Protein AF-A0A7X7C5V2-F1 (afdb_monomer_lite)

Structure (mmCIF, N/CA/C/O backbone):
data_AF-A0A7X7C5V2-F1
#
_entry.id   AF-A0A7X7C5V2-F1
#
loop_
_atom_site.group_PDB
_atom_site.id
_atom_site.type_symbol
_atom_site.label_atom_id
_atom_site.label_alt_id
_atom_site.label_comp_id
_atom_site.label_asym_id
_atom_site.label_entity_id
_atom_site.label_seq_id
_atom_site.pdbx_PDB_ins_code
_atom_site.Cartn_x
_atom_site.Cartn_y
_atom_site.Cartn_z
_atom_site.occupancy
_atom_site.B_iso_or_equiv
_atom_site.auth_seq_id
_atom_site.auth_comp_id
_atom_site.auth_asym_id
_atom_site.auth_atom_id
_atom_site.pdbx_PDB_model_num
ATOM 1 N N . GLU A 1 1 ? -16.193 -4.197 40.846 1.00 49.22 1 GLU A N 1
ATOM 2 C CA . GLU A 1 1 ? -16.218 -4.502 39.400 1.00 49.22 1 GLU A CA 1
ATOM 3 C C . GLU A 1 1 ? -16.143 -6.013 39.239 1.00 49.22 1 GLU A C 1
ATOM 5 O O . GLU A 1 1 ? -15.348 -6.624 39.943 1.00 49.22 1 GLU A O 1
ATOM 10 N N . GLN A 1 2 ? -17.012 -6.622 38.427 1.00 67.06 2 GLN A N 1
ATOM 11 C CA . GLN A 1 2 ? -16.949 -8.066 38.162 1.00 67.06 2 GLN A CA 1
ATOM 12 C C . GLN A 1 2 ? -15.813 -8.352 37.178 1.00 67.06 2 GLN A C 1
ATOM 14 O O . GLN A 1 2 ? -15.644 -7.633 36.194 1.00 67.06 2 GLN A O 1
ATOM 19 N N . ASN A 1 3 ? -15.034 -9.398 37.435 1.00 85.25 3 ASN A N 1
ATOM 20 C CA . ASN A 1 3 ? -13.970 -9.822 36.529 1.00 85.25 3 ASN A CA 1
ATOM 21 C C . ASN A 1 3 ? -14.584 -10.560 35.319 1.00 85.25 3 ASN A C 1
ATOM 23 O O . ASN A 1 3 ? -15.517 -11.344 35.489 1.00 85.25 3 ASN A O 1
ATOM 27 N N . LEU A 1 4 ? -14.047 -10.359 34.108 1.00 84.75 4 LEU A N 1
ATOM 28 C CA . LEU A 1 4 ? -14.429 -11.095 32.887 1.00 84.75 4 LEU A CA 1
ATOM 29 C C . LEU A 1 4 ? -14.485 -12.616 33.115 1.00 84.75 4 LEU A C 1
ATOM 31 O O . LEU A 1 4 ? -15.377 -13.291 32.606 1.00 84.75 4 LEU A O 1
ATOM 35 N N . GLU A 1 5 ? -13.561 -13.145 33.922 1.00 87.50 5 GLU A N 1
ATOM 36 C CA . GLU A 1 5 ? -13.504 -14.562 34.299 1.00 87.50 5 GLU A CA 1
ATOM 37 C C . GLU A 1 5 ? -14.732 -15.019 35.106 1.00 87.50 5 GLU A C 1
ATOM 39 O O . GLU A 1 5 ? -15.196 -16.150 34.975 1.00 87.50 5 GLU A O 1
ATOM 44 N N . GLU A 1 6 ? -15.254 -14.147 35.966 1.00 88.94 6 GLU A N 1
ATOM 45 C CA . GLU A 1 6 ? -16.399 -14.425 36.834 1.00 88.94 6 GLU A CA 1
ATOM 46 C C . GLU A 1 6 ? -17.698 -14.438 36.025 1.00 88.94 6 GLU A C 1
ATOM 48 O O . GLU A 1 6 ? -18.516 -15.347 36.168 1.00 88.94 6 GLU A O 1
ATOM 53 N N . ILE A 1 7 ? -17.831 -13.493 35.090 1.00 89.56 7 ILE A N 1
ATOM 54 C CA . ILE A 1 7 ? -18.943 -13.432 34.136 1.00 89.56 7 ILE A CA 1
ATOM 55 C C . ILE A 1 7 ? -18.948 -14.680 33.244 1.00 89.56 7 ILE A C 1
ATOM 57 O O . ILE A 1 7 ? -19.992 -15.305 33.063 1.00 89.56 7 ILE A O 1
ATOM 61 N N . ALA A 1 8 ? -17.781 -15.089 32.739 1.00 93.25 8 ALA A N 1
ATOM 62 C CA . ALA A 1 8 ? -17.639 -16.285 31.911 1.00 93.25 8 ALA A CA 1
ATOM 63 C C . ALA A 1 8 ? -18.079 -17.558 32.656 1.00 93.25 8 ALA A C 1
ATOM 65 O O . ALA A 1 8 ? -18.827 -18.369 32.105 1.00 93.25 8 ALA A O 1
ATOM 66 N N . ARG A 1 9 ? -17.690 -17.699 33.934 1.00 91.25 9 ARG A N 1
ATOM 67 C CA . ARG A 1 9 ? -18.103 -18.825 34.791 1.00 91.25 9 ARG A CA 1
ATOM 68 C C . ARG A 1 9 ? -19.608 -18.848 35.037 1.00 91.25 9 ARG A C 1
ATOM 70 O O . ARG A 1 9 ? -20.218 -19.900 34.882 1.00 91.25 9 ARG A O 1
ATOM 77 N N . THR A 1 10 ? -20.208 -17.712 35.390 1.00 92.88 10 THR A N 1
ATOM 78 C CA . THR A 1 10 ? -21.655 -17.629 35.653 1.00 92.88 10 THR A CA 1
ATOM 79 C C . THR A 1 10 ? -22.480 -17.900 34.396 1.00 92.88 10 THR A C 1
ATOM 81 O O . THR A 1 10 ? -23.505 -18.573 34.465 1.00 92.88 10 THR A O 1
ATOM 84 N N . LEU A 1 11 ? -22.025 -17.412 33.240 1.00 90.62 11 LEU A N 1
ATOM 85 C CA . LEU A 1 11 ? -22.699 -17.599 31.952 1.00 90.62 11 LEU A CA 1
ATOM 86 C C . LEU A 1 11 ? -22.342 -18.925 31.261 1.00 90.62 11 LEU A C 1
ATOM 88 O O . LEU A 1 11 ? -22.825 -19.175 30.157 1.00 90.62 11 LEU A O 1
ATOM 92 N N . ASN A 1 12 ? -21.508 -19.763 31.889 1.00 93.38 12 ASN A N 1
ATOM 93 C CA . ASN A 1 12 ? -21.013 -21.030 31.346 1.00 93.38 12 ASN A CA 1
ATOM 94 C C . ASN A 1 12 ? -20.512 -20.902 29.892 1.00 93.38 12 ASN A C 1
ATOM 96 O O . ASN A 1 12 ? -20.852 -21.696 29.014 1.00 93.38 12 ASN A O 1
ATOM 100 N N . THR A 1 13 ? -19.733 -19.854 29.632 1.00 92.69 13 THR A N 1
ATOM 101 C CA . THR A 1 13 ? -19.186 -19.522 28.312 1.00 92.69 13 THR A CA 1
ATOM 102 C C . THR A 1 13 ? -17.699 -19.199 28.432 1.00 92.69 13 THR A C 1
ATOM 104 O O . THR A 1 13 ? -17.158 -19.112 29.535 1.00 92.69 13 THR A O 1
ATOM 107 N N . SER A 1 14 ? -17.004 -19.046 27.307 1.00 92.25 14 SER A N 1
ATOM 108 C CA . SER A 1 14 ? -15.586 -18.693 27.327 1.00 92.25 14 SER A CA 1
ATOM 109 C C . SER A 1 14 ? -15.375 -17.206 27.609 1.00 92.25 14 SER A C 1
ATOM 111 O O . SER A 1 14 ? -16.223 -16.360 27.307 1.00 92.25 14 SER A O 1
ATOM 113 N N . ARG A 1 15 ? -14.202 -16.872 28.151 1.00 90.50 15 ARG A N 1
ATOM 114 C CA . ARG A 1 15 ? -13.771 -15.483 28.331 1.00 90.50 15 ARG A CA 1
ATOM 115 C C . ARG A 1 15 ? -13.781 -14.725 27.005 1.00 90.50 15 ARG A C 1
ATOM 117 O O . ARG A 1 15 ? -14.176 -13.565 26.978 1.00 90.50 15 ARG A O 1
ATOM 124 N N . GLU A 1 16 ? -13.395 -15.380 25.913 1.00 88.50 16 GLU A N 1
ATOM 125 C CA . GLU A 1 16 ? -13.407 -14.812 24.565 1.00 88.50 16 GLU A CA 1
ATOM 126 C C . GLU A 1 16 ? -14.821 -14.424 24.135 1.00 88.50 16 GLU A C 1
ATOM 128 O O . GLU A 1 16 ? -14.998 -13.354 23.560 1.00 88.50 16 GLU A O 1
ATOM 133 N N . ASN A 1 17 ? -15.836 -15.235 24.450 1.00 89.06 17 ASN A N 1
ATOM 134 C CA . ASN A 1 17 ? -17.227 -14.918 24.124 1.00 89.06 17 ASN A CA 1
ATOM 135 C C . ASN A 1 17 ? -17.747 -13.731 24.942 1.00 89.06 17 ASN A C 1
ATOM 137 O O . ASN A 1 17 ? -18.428 -12.869 24.391 1.00 89.06 17 ASN A O 1
ATOM 141 N N . VAL A 1 18 ? -17.402 -13.656 26.234 1.00 90.00 18 VAL A N 1
ATOM 142 C CA . VAL A 1 18 ? -17.745 -12.498 27.080 1.00 90.00 18 VAL A CA 1
ATOM 143 C C . VAL A 1 18 ? -17.059 -11.236 26.568 1.00 90.00 18 VAL A C 1
ATOM 145 O O . VAL A 1 18 ? -17.710 -10.208 26.416 1.00 90.00 18 VAL A O 1
ATOM 148 N N . PHE A 1 19 ? -15.764 -11.317 26.256 1.00 87.38 19 PHE A N 1
ATOM 149 C CA . PHE A 1 19 ? -15.004 -10.204 25.695 1.00 87.38 19 PHE A CA 1
ATOM 150 C C . PHE A 1 19 ? -15.586 -9.749 24.357 1.00 87.38 19 PHE A C 1
ATOM 152 O O . PHE A 1 19 ? -15.840 -8.568 24.177 1.00 87.38 19 PHE A O 1
ATOM 159 N N . THR A 1 20 ? -15.883 -10.691 23.460 1.00 85.94 20 THR A N 1
ATOM 160 C CA . THR A 1 20 ? -16.530 -10.409 22.174 1.00 85.94 20 THR A CA 1
ATOM 161 C C . THR A 1 20 ? -17.848 -9.675 22.394 1.00 85.94 20 THR A C 1
ATOM 163 O O . THR A 1 20 ? -18.036 -8.594 21.850 1.00 85.94 20 THR A O 1
ATOM 166 N N . ALA A 1 21 ? -18.737 -10.195 23.242 1.00 85.69 21 ALA A N 1
ATOM 167 C CA . ALA A 1 21 ? -20.010 -9.542 23.544 1.00 85.69 21 ALA A CA 1
ATOM 168 C C . ALA A 1 21 ? -19.829 -8.129 24.127 1.00 85.69 21 ALA A C 1
ATOM 170 O O . ALA A 1 21 ? -20.58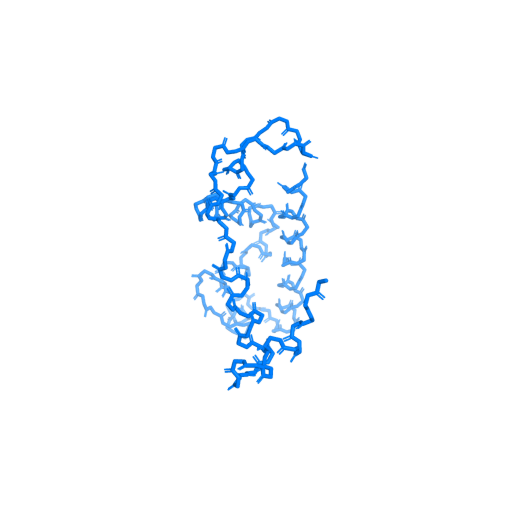8 -7.225 23.784 1.00 85.69 21 ALA A O 1
ATOM 171 N N . TYR A 1 22 ? -18.809 -7.934 24.964 1.00 83.88 22 TYR A N 1
ATOM 172 C CA . TYR A 1 22 ? -18.465 -6.639 25.545 1.00 83.88 22 TYR A CA 1
ATOM 173 C C . TYR A 1 22 ? -17.948 -5.646 24.490 1.00 83.88 22 TYR A C 1
ATOM 175 O O . TYR A 1 22 ? -18.381 -4.500 24.464 1.00 83.88 22 TYR A O 1
ATOM 183 N N . THR A 1 23 ? -17.083 -6.081 23.568 1.00 75.50 23 THR A N 1
ATOM 184 C CA . THR A 1 23 ? -16.574 -5.247 22.463 1.00 75.50 23 THR A CA 1
ATOM 185 C C . THR A 1 23 ? -17.662 -4.912 21.443 1.00 75.50 23 THR A C 1
ATOM 187 O O . THR A 1 23 ? -17.718 -3.796 20.942 1.00 75.50 23 TH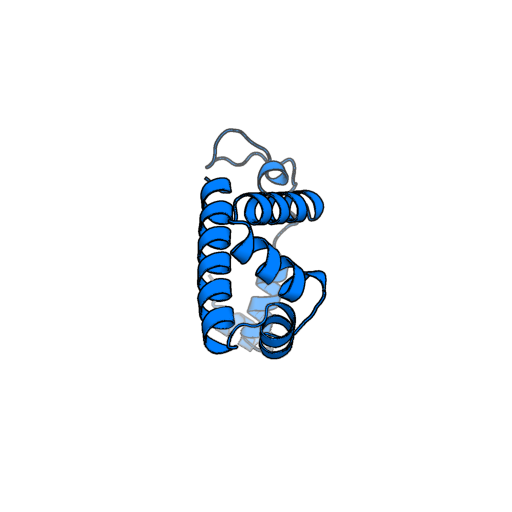R A O 1
ATOM 190 N N . PHE A 1 24 ? -18.578 -5.843 21.162 1.00 75.19 24 PHE A N 1
ATOM 191 C CA . PHE A 1 24 ? -19.722 -5.601 20.273 1.00 75.19 24 PHE A CA 1
ATOM 192 C C . PHE A 1 24 ? -20.748 -4.614 20.846 1.00 75.19 24 PHE A C 1
ATOM 194 O O . PHE A 1 24 ? -21.647 -4.184 20.126 1.00 75.19 24 PHE A O 1
ATOM 201 N N . GLN A 1 25 ? -20.627 -4.257 22.125 1.00 66.19 25 GLN A N 1
ATOM 202 C CA . GLN A 1 25 ? -21.475 -3.262 22.764 1.00 66.19 25 GLN A CA 1
ATOM 203 C C . GLN A 1 25 ? -21.041 -1.818 22.460 1.00 66.19 25 GLN A C 1
ATOM 205 O O . GLN A 1 25 ? -21.760 -0.892 22.841 1.00 66.19 25 GLN A O 1
ATOM 210 N N . GLU A 1 26 ? -19.900 -1.605 21.786 1.00 63.56 26 GLU A N 1
ATOM 211 C CA . GLU A 1 26 ? -19.485 -0.266 21.363 1.00 63.56 26 GLU A CA 1
ATOM 212 C C . GLU A 1 26 ? -20.580 0.396 20.516 1.00 63.56 26 GLU A C 1
ATOM 214 O O . GLU A 1 26 ? -21.064 -0.140 19.516 1.00 63.56 26 GLU A O 1
ATOM 219 N N . GLN A 1 27 ? -21.013 1.574 20.968 1.00 61.94 27 GLN A N 1
ATOM 220 C CA . GLN A 1 27 ? -22.046 2.351 20.302 1.00 61.94 27 GLN A CA 1
ATOM 221 C C . GLN A 1 27 ? -21.530 2.836 18.948 1.00 61.94 27 GLN A C 1
ATOM 223 O O . GLN A 1 27 ? -20.391 3.287 18.833 1.00 61.94 27 GLN A O 1
ATOM 228 N N . VAL A 1 28 ? -22.386 2.782 17.924 1.00 74.88 28 VAL A N 1
ATOM 229 C CA . VAL A 1 28 ? -22.111 3.429 16.637 1.00 74.88 28 VAL A CA 1
ATOM 230 C C . VAL A 1 28 ? -21.845 4.909 16.908 1.00 74.88 28 VAL A C 1
ATOM 232 O O . VAL A 1 28 ? -22.744 5.634 17.333 1.00 74.88 28 VAL A O 1
ATOM 235 N N . LEU A 1 29 ? -20.607 5.346 16.688 1.00 79.12 29 LEU A N 1
ATOM 236 C CA . LEU A 1 29 ? -20.239 6.749 16.819 1.00 79.12 29 LEU A CA 1
ATOM 237 C C . LEU A 1 29 ? -20.810 7.536 15.640 1.00 79.12 29 LEU A C 1
ATOM 239 O O . LEU A 1 29 ? -20.809 7.067 14.497 1.00 79.12 29 LEU A O 1
ATOM 243 N N . SER A 1 30 ? -21.288 8.749 15.915 1.00 83.00 30 SER A N 1
ATOM 244 C CA . SER A 1 30 ? -21.655 9.668 14.844 1.00 83.00 30 SER A CA 1
ATOM 245 C C . SER A 1 30 ? -20.391 10.110 14.119 1.00 83.00 30 SER A C 1
ATOM 247 O O . SER A 1 30 ? -19.449 10.589 14.747 1.00 83.00 30 SER A O 1
ATOM 249 N N . LEU A 1 31 ? -20.382 10.013 12.791 1.00 82.38 31 LEU A N 1
ATOM 250 C CA . LEU A 1 31 ? -19.294 10.578 11.995 1.00 82.38 31 LEU A CA 1
ATOM 251 C C . LEU A 1 31 ? -19.272 12.116 12.058 1.00 82.38 31 LEU A C 1
ATOM 253 O O . LEU A 1 31 ? -18.241 12.711 11.774 1.00 82.38 31 LEU A O 1
ATOM 257 N N . ASP A 1 32 ? -20.372 12.750 12.481 1.00 82.50 32 ASP A N 1
ATOM 258 C CA . ASP A 1 32 ? -20.454 14.192 12.745 1.00 82.50 32 ASP A CA 1
ATOM 259 C C . ASP A 1 32 ? -19.919 14.601 14.128 1.00 82.50 32 ASP A C 1
ATOM 261 O O . ASP A 1 32 ? -19.944 15.783 14.462 1.00 82.50 32 ASP A O 1
ATOM 265 N N . GLN A 1 33 ? -19.471 13.650 14.953 1.00 85.69 33 GLN A N 1
ATOM 266 C CA . GLN A 1 33 ? -18.905 13.949 16.266 1.00 85.69 33 GLN A CA 1
ATOM 267 C C . GLN A 1 33 ? -17.579 14.708 16.124 1.00 85.69 33 GLN A C 1
ATOM 269 O O . GLN A 1 33 ? -16.695 14.274 15.388 1.00 85.69 33 GLN A O 1
ATOM 274 N N . GLU A 1 34 ? -17.431 15.808 16.862 1.00 81.50 34 GLU A N 1
ATOM 275 C CA . GLU A 1 34 ? -16.184 16.575 16.933 1.00 81.50 34 GLU A CA 1
ATOM 276 C C . GLU A 1 34 ? -15.095 15.796 17.686 1.00 81.50 34 GLU A C 1
ATOM 278 O O . GLU A 1 34 ? -15.345 15.174 18.727 1.00 81.50 34 GLU A O 1
ATOM 283 N N . VAL A 1 35 ? -13.872 15.824 17.157 1.00 76.38 35 VAL A N 1
ATOM 284 C CA . VAL A 1 35 ? -12.716 15.14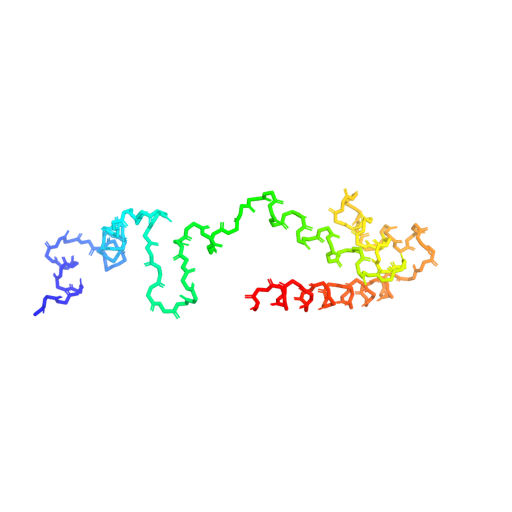4 17.749 1.00 76.38 35 VAL A CA 1
ATOM 285 C C . VAL A 1 35 ? -11.967 16.122 18.655 1.00 76.38 35 VAL A C 1
ATOM 287 O O . VAL A 1 35 ? -11.283 17.017 18.187 1.00 76.38 35 VAL A O 1
ATOM 290 N N . ALA A 1 36 ? -12.053 15.932 19.973 1.00 64.31 36 ALA A N 1
ATOM 291 C CA . ALA A 1 36 ? -11.497 16.872 20.959 1.00 64.31 36 ALA A CA 1
ATOM 292 C C . ALA A 1 36 ? -9.951 16.929 21.033 1.00 64.31 36 ALA A C 1
ATOM 294 O O . ALA A 1 36 ? -9.406 17.780 21.734 1.00 64.31 36 ALA A O 1
ATOM 295 N N . HIS A 1 37 ? -9.239 16.002 20.382 1.00 59.97 37 HIS A N 1
ATOM 296 C CA . HIS A 1 37 ? -7.787 15.811 20.546 1.00 59.97 37 HIS A CA 1
ATOM 297 C C . HIS A 1 37 ? -6.950 16.049 19.283 1.00 59.97 37 HIS A C 1
ATOM 299 O O . HIS A 1 37 ? -5.724 16.021 19.363 1.00 59.97 37 HIS A O 1
ATOM 305 N N . HIS A 1 38 ? -7.589 16.301 18.145 1.00 50.34 38 HIS A N 1
ATOM 306 C CA . HIS A 1 38 ? -6.936 16.694 16.901 1.00 50.34 38 HIS A CA 1
ATOM 307 C C . HIS A 1 38 ? -7.625 17.960 16.395 1.00 50.34 38 HIS A C 1
ATOM 309 O O . HIS A 1 38 ? -8.765 18.204 16.771 1.00 50.34 38 HIS A O 1
ATOM 315 N N . GLU A 1 39 ? -6.895 18.778 15.639 1.00 56.81 39 GLU A N 1
ATOM 316 C CA . GLU A 1 39 ? -7.352 20.026 15.010 1.00 56.81 39 GLU A CA 1
ATOM 317 C C . GLU A 1 39 ? -8.847 19.990 14.653 1.00 56.81 39 GLU A C 1
ATOM 319 O O . GLU A 1 39 ? -9.302 18.994 14.092 1.00 56.81 39 GLU A O 1
ATOM 324 N N . ASP A 1 40 ? -9.589 21.044 15.022 1.00 63.47 40 ASP A N 1
ATOM 325 C CA . ASP A 1 40 ? -11.048 21.160 14.871 1.00 63.47 40 ASP A CA 1
ATOM 326 C C . ASP A 1 40 ? -11.582 20.401 13.638 1.00 63.47 40 ASP A C 1
ATOM 328 O O . ASP A 1 40 ? -11.301 20.770 12.496 1.00 63.47 40 ASP A O 1
ATOM 332 N N . GLY A 1 41 ? -12.351 19.331 13.862 1.00 69.69 41 GLY A N 1
ATOM 333 C CA . GLY A 1 41 ? -12.806 18.448 12.787 1.00 69.69 41 GLY A CA 1
ATOM 334 C C . GLY A 1 41 ? -13.782 17.371 13.254 1.00 69.69 41 GLY A C 1
ATOM 335 O O . GLY A 1 41 ? -13.813 16.985 14.429 1.00 69.69 41 GLY A O 1
ATOM 336 N N . LYS A 1 42 ? -14.607 16.884 12.326 1.00 82.50 42 LYS A N 1
ATOM 337 C CA . LYS A 1 42 ? -15.550 15.785 12.560 1.00 82.50 42 LYS A CA 1
ATOM 338 C C . LYS A 1 42 ? -14.842 14.447 12.402 1.00 82.50 42 LYS A C 1
ATOM 340 O O . LYS A 1 42 ? -13.899 14.323 11.629 1.00 82.50 42 LYS A O 1
ATOM 345 N N . LEU A 1 43 ? -15.347 13.401 13.053 1.00 80.38 43 LEU A N 1
ATOM 346 C CA . LEU A 1 43 ? -14.826 12.036 12.915 1.00 80.38 43 LEU A CA 1
ATOM 347 C C . LEU A 1 43 ? -14.745 11.589 11.443 1.00 80.38 43 LEU A C 1
ATOM 349 O O . LEU A 1 43 ? -13.823 10.870 11.066 1.00 80.38 43 LEU A O 1
ATOM 353 N N . LEU A 1 44 ? -15.694 12.042 10.614 1.00 81.94 44 LEU A N 1
ATOM 354 C CA . LEU A 1 44 ? -15.719 11.817 9.169 1.00 81.94 44 LEU A CA 1
ATOM 355 C C . LEU A 1 44 ? -14.437 12.279 8.471 1.00 81.94 44 LEU A C 1
ATOM 357 O O . LEU A 1 44 ? -13.956 11.579 7.583 1.00 81.94 44 LEU A O 1
ATOM 361 N N . ASP A 1 45 ? -13.882 13.417 8.882 1.00 75.31 45 ASP A N 1
ATOM 362 C CA . ASP A 1 45 ? -12.728 14.043 8.231 1.00 75.31 45 ASP A CA 1
ATOM 363 C C . ASP A 1 45 ? -11.457 13.192 8.395 1.00 75.31 45 ASP A C 1
ATOM 365 O O . ASP A 1 45 ? -10.543 13.244 7.574 1.00 75.31 45 ASP A O 1
ATOM 369 N N . PHE A 1 46 ? -11.431 12.326 9.411 1.00 74.06 46 PHE A N 1
ATOM 370 C CA . PHE A 1 46 ? -10.332 11.399 9.684 1.00 74.06 46 PHE A CA 1
ATOM 371 C C . PHE A 1 46 ? -10.539 10.009 9.056 1.00 74.06 46 PHE A C 1
ATOM 373 O O . PHE A 1 46 ? -9.626 9.178 9.055 1.00 74.06 46 PHE A O 1
ATOM 380 N N . VAL A 1 47 ? -11.720 9.724 8.497 1.00 76.12 47 VAL A N 1
ATOM 381 C CA . VAL A 1 47 ? -12.030 8.439 7.856 1.00 76.12 47 VAL A CA 1
ATOM 382 C C . VAL A 1 47 ? -11.875 8.573 6.345 1.00 76.12 47 VAL A C 1
ATOM 384 O O . VAL A 1 47 ? -12.801 8.952 5.635 1.00 76.12 47 VAL A O 1
ATOM 387 N N . SER A 1 48 ? -10.714 8.178 5.819 1.00 68.00 48 SER A N 1
ATOM 388 C CA . SER A 1 48 ? -10.475 8.255 4.373 1.00 68.00 48 SER A CA 1
ATOM 389 C C . SER A 1 48 ? -11.428 7.345 3.593 1.00 68.00 48 SER A C 1
ATOM 391 O O . SER A 1 48 ? -11.552 6.140 3.874 1.00 68.00 48 SER A O 1
ATOM 393 N N . THR A 1 49 ? -12.046 7.875 2.541 1.00 76.38 49 THR A N 1
ATOM 394 C CA . THR A 1 49 ? -12.904 7.083 1.656 1.00 76.38 49 THR A CA 1
ATOM 395 C C . THR A 1 49 ? -12.078 6.124 0.788 1.00 76.38 49 THR A C 1
ATOM 397 O O . THR A 1 49 ? -10.874 6.283 0.569 1.00 76.38 49 THR A O 1
ATOM 400 N N . ARG A 1 50 ? -12.717 5.081 0.230 1.00 71.88 50 ARG A N 1
ATOM 401 C CA . ARG A 1 50 ? -12.047 4.167 -0.721 1.00 71.88 50 ARG A CA 1
ATOM 402 C C . ARG A 1 50 ? -11.513 4.912 -1.953 1.00 71.88 50 ARG A C 1
ATOM 404 O O . ARG A 1 50 ? -10.502 4.492 -2.515 1.00 71.88 50 ARG A O 1
ATOM 411 N N . GLN A 1 51 ? -12.193 5.978 -2.375 1.00 76.00 51 GLN A N 1
ATOM 412 C CA . GLN A 1 51 ? -11.801 6.794 -3.521 1.00 76.00 51 GLN A CA 1
ATOM 413 C C . GLN A 1 51 ? -10.571 7.651 -3.206 1.00 76.00 51 GLN A C 1
ATOM 415 O O . GLN A 1 51 ? -9.623 7.627 -3.990 1.00 76.00 51 GLN A O 1
ATOM 420 N N . GLU A 1 52 ? -10.538 8.309 -2.046 1.00 77.56 52 GLU A N 1
ATOM 421 C CA . GLU A 1 52 ? -9.365 9.059 -1.570 1.00 77.56 52 GLU A CA 1
ATOM 422 C C . GLU A 1 52 ? -8.140 8.162 -1.419 1.00 77.56 52 GLU A C 1
ATOM 424 O O . GLU A 1 52 ? -7.087 8.476 -1.968 1.00 77.56 52 GLU A O 1
ATOM 429 N N . ARG A 1 53 ? -8.284 6.989 -0.784 1.00 79.19 53 ARG A N 1
ATOM 430 C CA . ARG A 1 53 ? -7.176 6.025 -0.658 1.00 79.19 53 ARG A CA 1
ATOM 431 C C . ARG A 1 53 ? -6.616 5.613 -2.016 1.00 79.19 53 ARG A C 1
ATOM 433 O O . ARG A 1 53 ? -5.407 5.469 -2.173 1.00 79.19 53 ARG A O 1
ATOM 440 N N . ARG A 1 54 ? -7.485 5.424 -3.018 1.00 81.88 54 ARG A N 1
ATOM 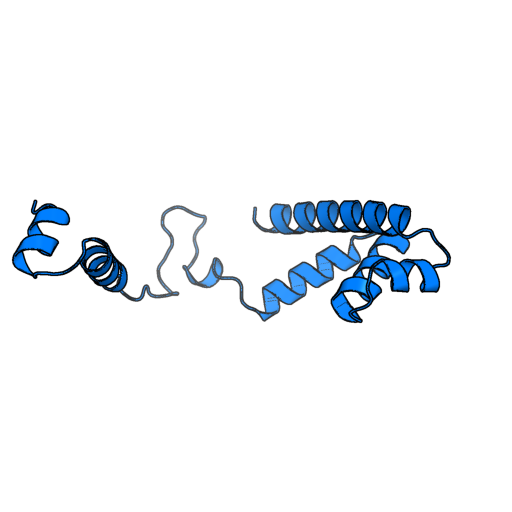441 C CA . ARG A 1 54 ? -7.042 5.118 -4.383 1.00 81.88 54 ARG A CA 1
ATOM 442 C C . ARG A 1 54 ? -6.277 6.294 -4.990 1.00 81.88 54 ARG A C 1
ATOM 444 O O . ARG A 1 54 ? -5.255 6.050 -5.619 1.00 81.88 54 ARG A O 1
ATOM 451 N N . SER A 1 55 ? -6.743 7.527 -4.790 1.00 85.75 55 SER A N 1
ATOM 452 C CA . SER A 1 55 ? -6.047 8.732 -5.262 1.00 85.75 55 SER A CA 1
ATOM 453 C C . SER A 1 55 ? -4.658 8.852 -4.638 1.00 85.75 55 SER A C 1
ATOM 455 O O . SER A 1 55 ? -3.678 8.945 -5.362 1.00 85.75 55 SER A O 1
ATOM 457 N N . GLN A 1 56 ? -4.552 8.716 -3.314 1.00 88.25 56 GLN A N 1
ATOM 458 C CA . GLN A 1 56 ? -3.277 8.787 -2.591 1.00 88.25 56 GLN A CA 1
ATOM 459 C C . GLN A 1 56 ? -2.258 7.752 -3.090 1.00 88.25 56 GLN A C 1
ATOM 461 O O . GLN A 1 56 ? -1.075 8.060 -3.233 1.00 88.25 56 GLN A O 1
ATOM 466 N N . VAL A 1 57 ? -2.707 6.525 -3.385 1.00 90.81 57 VAL A N 1
ATOM 467 C CA . VAL A 1 57 ? -1.846 5.485 -3.969 1.00 90.81 57 VAL A CA 1
ATOM 468 C C . VAL A 1 57 ? -1.386 5.866 -5.374 1.00 90.81 57 VAL A C 1
ATOM 470 O O . VAL A 1 57 ? -0.222 5.642 -5.693 1.00 90.81 57 VAL A O 1
ATOM 473 N N . MET A 1 58 ? -2.262 6.434 -6.208 1.00 92.12 58 MET A N 1
ATOM 474 C CA . MET A 1 58 ? -1.885 6.872 -7.556 1.00 92.12 58 MET A CA 1
ATOM 475 C C . MET A 1 58 ? -0.868 8.014 -7.510 1.00 92.12 58 MET A C 1
ATOM 477 O O . MET A 1 58 ? 0.149 7.915 -8.192 1.00 92.12 58 MET A O 1
ATOM 481 N N . ASP A 1 59 ? -1.062 9.008 -6.641 1.00 90.50 59 ASP A N 1
ATOM 482 C CA . ASP A 1 59 ? -0.088 10.087 -6.435 1.00 90.50 59 ASP A CA 1
ATOM 483 C C . ASP A 1 59 ? 1.285 9.521 -6.033 1.00 90.50 59 ASP A C 1
ATOM 485 O O . ASP A 1 59 ? 2.316 9.877 -6.596 1.00 90.50 59 ASP A O 1
ATOM 489 N N . ALA A 1 60 ? 1.310 8.563 -5.097 1.00 93.75 60 ALA A N 1
ATOM 490 C CA . ALA A 1 60 ? 2.554 7.937 -4.653 1.00 93.75 60 ALA A CA 1
ATOM 491 C C . ALA A 1 60 ? 3.262 7.148 -5.772 1.00 93.75 60 ALA A C 1
ATOM 493 O O . ALA A 1 60 ? 4.487 7.022 -5.752 1.00 93.75 60 ALA A O 1
ATOM 494 N N . VAL A 1 61 ? 2.515 6.612 -6.745 1.00 95.19 61 VAL A N 1
ATOM 495 C CA . VAL A 1 61 ? 3.070 5.980 -7.955 1.00 95.19 61 VAL A CA 1
ATOM 496 C C . VAL A 1 61 ? 3.618 7.032 -8.928 1.00 95.19 61 VAL A C 1
ATOM 498 O O . VAL A 1 61 ? 4.625 6.780 -9.594 1.00 95.19 61 VAL A O 1
ATOM 501 N N . GLU A 1 62 ? 2.992 8.205 -9.019 1.00 93.00 62 GLU A N 1
ATOM 502 C CA . GLU A 1 62 ? 3.445 9.318 -9.863 1.00 93.00 62 GLU A CA 1
ATOM 503 C C . GLU A 1 62 ? 4.729 9.990 -9.359 1.00 93.00 62 GLU A C 1
ATOM 505 O O . GLU A 1 62 ? 5.479 10.539 -10.164 1.00 93.00 62 GLU A O 1
ATOM 510 N N . ASP A 1 63 ? 5.050 9.858 -8.076 1.00 93.50 63 ASP A N 1
ATOM 511 C CA . ASP A 1 63 ? 6.308 10.345 -7.495 1.00 93.50 63 ASP A CA 1
ATOM 512 C C . ASP A 1 63 ? 7.485 9.361 -7.659 1.00 93.50 63 ASP A C 1
ATOM 514 O O . ASP A 1 63 ? 8.643 9.669 -7.334 1.00 93.50 63 ASP A O 1
ATOM 518 N N . LEU A 1 64 ? 7.227 8.149 -8.158 1.00 95.88 64 LEU A N 1
ATOM 519 C CA . LEU A 1 64 ? 8.275 7.193 -8.517 1.00 95.88 64 LEU A CA 1
ATOM 520 C C . LEU A 1 64 ? 8.996 7.619 -9.797 1.00 95.88 64 LEU A C 1
ATOM 522 O O . LEU A 1 64 ? 8.403 8.230 -10.694 1.00 95.88 64 LEU A O 1
ATOM 526 N N . ASP A 1 65 ? 10.273 7.238 -9.903 1.00 95.44 65 ASP A N 1
ATOM 527 C CA . ASP A 1 65 ? 10.992 7.388 -11.168 1.00 95.44 65 ASP A CA 1
ATOM 528 C C . ASP A 1 65 ? 10.391 6.483 -12.261 1.00 95.44 65 ASP A C 1
ATOM 530 O O . ASP A 1 65 ? 9.547 5.622 -11.996 1.00 95.44 65 ASP A O 1
ATOM 534 N N . SER A 1 66 ? 10.783 6.705 -13.517 1.00 94.69 66 SER A N 1
ATOM 535 C CA . SER A 1 66 ? 10.179 6.012 -14.658 1.00 94.69 66 SER A CA 1
ATOM 536 C C . SER A 1 66 ? 10.351 4.491 -14.605 1.00 94.69 66 SER A C 1
ATOM 538 O O . SER A 1 66 ? 9.400 3.776 -14.923 1.00 94.69 66 SER A O 1
ATOM 540 N N . GLU A 1 67 ? 11.511 3.982 -14.170 1.00 93.50 67 GLU A N 1
ATOM 541 C CA . GLU A 1 67 ? 11.744 2.535 -14.083 1.00 93.50 67 GLU A CA 1
ATOM 542 C C . GLU A 1 67 ? 10.983 1.911 -12.903 1.00 93.50 67 GLU A C 1
ATOM 544 O O . GLU A 1 67 ? 10.397 0.835 -13.036 1.00 93.50 67 GLU A O 1
ATOM 549 N N . GLU A 1 68 ? 10.971 2.571 -11.744 1.00 95.94 68 GLU A N 1
ATOM 550 C CA . GLU A 1 68 ? 10.226 2.135 -10.560 1.00 95.94 68 GLU A CA 1
ATOM 551 C C . GLU A 1 68 ? 8.722 2.091 -10.843 1.00 95.94 68 GLU A C 1
ATOM 553 O O . GLU A 1 68 ? 8.056 1.093 -10.551 1.00 95.94 68 GLU A O 1
ATOM 558 N N . ARG A 1 69 ? 8.195 3.142 -11.477 1.00 97.12 69 ARG A N 1
ATOM 559 C CA . ARG A 1 69 ? 6.788 3.236 -11.868 1.00 97.12 69 ARG A CA 1
ATOM 560 C C . ARG A 1 69 ? 6.394 2.127 -12.833 1.00 97.12 69 ARG A C 1
ATOM 562 O O . ARG A 1 69 ? 5.351 1.505 -12.646 1.00 97.12 69 ARG A O 1
ATOM 569 N N . GLU A 1 70 ? 7.217 1.859 -13.844 1.00 97.00 70 GLU A N 1
ATOM 570 C CA . GLU A 1 70 ? 6.956 0.801 -14.821 1.00 97.00 70 GLU A CA 1
ATOM 571 C C . GLU A 1 70 ? 6.902 -0.581 -14.152 1.00 97.00 70 GLU A C 1
ATOM 573 O O . GLU A 1 70 ? 5.984 -1.365 -14.414 1.00 97.00 70 GLU A O 1
ATOM 578 N N . ILE A 1 71 ? 7.816 -0.861 -13.216 1.00 97.69 71 ILE A N 1
ATOM 579 C CA . ILE A 1 71 ? 7.790 -2.099 -12.427 1.00 97.69 71 ILE A CA 1
ATOM 580 C C . ILE A 1 71 ? 6.493 -2.193 -11.618 1.00 97.69 71 ILE A C 1
ATOM 582 O O . ILE A 1 71 ? 5.822 -3.224 -11.677 1.00 97.69 71 ILE A O 1
ATOM 586 N N . ILE A 1 72 ? 6.102 -1.136 -10.902 1.00 98.00 72 ILE A N 1
ATOM 587 C CA . ILE A 1 72 ? 4.875 -1.134 -10.093 1.00 98.00 72 ILE A CA 1
ATOM 588 C C . ILE A 1 72 ? 3.626 -1.330 -10.964 1.00 98.00 72 ILE A C 1
ATOM 590 O O . ILE A 1 72 ? 2.764 -2.140 -10.618 1.00 98.00 72 ILE A O 1
ATOM 594 N N . GLN A 1 73 ? 3.550 -0.680 -12.128 1.00 97.00 73 GLN A N 1
ATOM 595 C CA . GLN A 1 73 ? 2.450 -0.865 -13.077 1.00 97.00 73 GLN A CA 1
ATOM 596 C C . GLN A 1 73 ? 2.335 -2.316 -13.549 1.00 97.00 73 GLN A C 1
ATOM 598 O O . GLN A 1 73 ? 1.256 -2.910 -13.499 1.00 97.00 73 GLN A O 1
ATOM 603 N N . LEU A 1 74 ? 3.442 -2.919 -13.983 1.00 97.69 74 LEU A N 1
ATOM 604 C CA . LEU A 1 74 ? 3.429 -4.306 -14.441 1.00 97.69 74 LEU A CA 1
ATOM 605 C C . LEU A 1 74 ? 3.069 -5.277 -13.307 1.00 97.69 74 LEU A C 1
ATOM 607 O O . LEU A 1 74 ? 2.282 -6.200 -13.517 1.00 97.69 74 LEU A O 1
ATOM 611 N N . ARG A 1 75 ? 3.614 -5.060 -12.106 1.00 97.19 75 ARG A N 1
ATOM 612 C CA . ARG A 1 75 ? 3.428 -5.963 -10.964 1.00 97.19 75 ARG A CA 1
ATOM 613 C C . ARG A 1 75 ? 2.035 -5.902 -10.356 1.00 97.19 75 ARG A C 1
ATOM 615 O O . ARG A 1 75 ? 1.452 -6.953 -10.116 1.00 97.19 75 ARG A O 1
ATOM 622 N N . TYR A 1 76 ? 1.509 -4.705 -10.117 1.00 96.19 76 TYR A N 1
ATOM 623 C CA . TYR A 1 76 ? 0.308 -4.520 -9.296 1.00 96.19 76 TYR A CA 1
ATOM 624 C C . TYR A 1 76 ? -0.942 -4.149 -10.093 1.00 96.19 76 TYR A C 1
ATOM 626 O O . TYR A 1 76 ? -2.048 -4.407 -9.631 1.00 96.19 76 TYR A O 1
ATOM 634 N N . PHE A 1 77 ? -0.788 -3.578 -11.291 1.00 94.00 77 PHE A N 1
ATOM 635 C CA . PHE A 1 77 ? -1.928 -3.197 -12.133 1.00 94.00 77 PHE A CA 1
ATOM 636 C C . PHE A 1 77 ? -2.169 -4.197 -13.264 1.00 94.00 77 PHE A C 1
ATOM 638 O O . PHE A 1 77 ? -3.309 -4.391 -13.679 1.00 94.00 77 PHE A O 1
ATOM 645 N N . LYS A 1 78 ? -1.108 -4.854 -13.752 1.00 96.06 78 LYS A N 1
ATOM 646 C CA . LYS A 1 78 ? -1.195 -5.883 -14.803 1.00 96.06 78 LYS A CA 1
ATOM 647 C C . LYS A 1 78 ? -0.982 -7.316 -14.300 1.00 96.06 78 LYS A C 1
ATOM 649 O O . LYS A 1 78 ? -1.031 -8.235 -15.107 1.00 96.06 78 LYS A O 1
ATOM 654 N N . ASN A 1 79 ? -0.785 -7.506 -12.992 1.00 96.56 79 ASN A N 1
ATOM 655 C CA . ASN A 1 79 ? -0.650 -8.813 -12.332 1.00 96.56 79 ASN A CA 1
ATOM 656 C C . ASN A 1 79 ? 0.470 -9.721 -12.875 1.00 96.56 79 ASN A C 1
ATOM 658 O O . ASN A 1 79 ? 0.370 -10.943 -12.788 1.00 96.56 79 ASN A O 1
ATOM 662 N N . TYR A 1 80 ? 1.559 -9.152 -13.396 1.00 97.88 80 TYR A N 1
ATOM 663 C CA . TYR A 1 80 ? 2.737 -9.948 -13.740 1.00 97.88 80 TYR A CA 1
ATOM 664 C C . TYR A 1 80 ? 3.521 -10.346 -12.487 1.00 97.88 80 TYR A C 1
ATOM 666 O O . TYR A 1 80 ? 3.574 -9.617 -11.498 1.00 97.88 80 TYR A O 1
ATOM 674 N N . THR A 1 81 ? 4.207 -11.480 -12.539 1.00 98.00 81 THR A N 1
ATOM 675 C CA . THR A 1 81 ? 5.200 -11.905 -11.544 1.00 98.00 81 THR A CA 1
ATOM 676 C C . THR A 1 81 ? 6.527 -11.153 -11.718 1.00 98.00 81 THR A C 1
ATOM 678 O O . THR A 1 81 ? 6.816 -10.600 -12.780 1.00 98.00 81 THR A O 1
ATOM 681 N N . GLN A 1 82 ? 7.405 -11.166 -10.704 1.00 96.75 82 GLN A N 1
ATOM 682 C CA . GLN A 1 82 ? 8.761 -10.594 -10.834 1.00 96.75 82 GLN A CA 1
ATOM 683 C C . GLN A 1 82 ? 9.543 -11.212 -11.995 1.00 96.75 82 GLN A C 1
ATOM 685 O O . GLN A 1 82 ? 10.295 -10.516 -12.674 1.00 96.75 82 GLN A O 1
ATOM 690 N N . ALA A 1 83 ? 9.376 -12.519 -12.213 1.00 97.81 83 ALA A N 1
ATOM 691 C CA . ALA A 1 83 ? 10.049 -13.243 -13.281 1.00 97.81 83 ALA A CA 1
ATOM 692 C C . ALA A 1 83 ? 9.543 -12.812 -14.667 1.00 97.81 83 ALA A C 1
ATOM 694 O O . ALA A 1 83 ? 10.339 -12.672 -15.591 1.00 97.81 83 ALA A O 1
ATOM 695 N N . GLU A 1 84 ? 8.243 -12.562 -14.819 1.00 97.94 84 GLU A N 1
ATOM 696 C CA . GLU A 1 84 ? 7.669 -12.045 -16.067 1.00 97.94 84 GLU A CA 1
ATOM 697 C C . GLU A 1 84 ? 8.089 -10.599 -16.322 1.00 97.94 84 GLU A C 1
ATOM 699 O O . GLU A 1 84 ? 8.528 -10.284 -17.425 1.00 97.94 84 GLU A O 1
ATOM 704 N N . VAL A 1 85 ? 8.073 -9.741 -15.299 1.00 98.06 85 VAL A N 1
ATOM 705 C CA . VAL A 1 85 ? 8.570 -8.360 -15.418 1.00 98.06 85 VAL A CA 1
ATOM 706 C C . VAL A 1 85 ? 10.051 -8.324 -15.784 1.00 98.06 85 VAL A C 1
ATOM 708 O O . VAL A 1 85 ? 10.455 -7.537 -16.634 1.00 98.06 85 VAL A O 1
ATOM 711 N N . ALA A 1 86 ? 10.860 -9.216 -15.212 1.00 97.81 86 ALA A N 1
ATOM 712 C CA . ALA A 1 86 ? 12.267 -9.365 -15.568 1.00 97.81 86 ALA A CA 1
ATOM 713 C C . ALA A 1 86 ? 12.453 -9.694 -17.058 1.00 97.81 86 ALA A C 1
ATOM 715 O O . ALA A 1 86 ? 13.285 -9.076 -17.725 1.00 97.81 86 ALA A O 1
ATOM 716 N N . LYS A 1 87 ? 11.630 -10.600 -17.601 1.00 97.81 87 LYS A N 1
ATOM 717 C CA . LYS A 1 87 ? 11.626 -10.931 -19.034 1.00 97.81 87 LYS A CA 1
ATOM 718 C C . LYS A 1 87 ? 11.195 -9.738 -19.893 1.00 97.81 87 LYS A C 1
ATOM 720 O O . LYS A 1 87 ? 11.886 -9.427 -20.859 1.00 97.81 87 LYS A O 1
ATOM 725 N N . ILE A 1 88 ? 10.106 -9.056 -19.526 1.00 97.25 88 ILE A N 1
ATOM 726 C CA . ILE A 1 88 ? 9.560 -7.896 -20.256 1.00 97.25 88 ILE A CA 1
ATOM 727 C C . ILE A 1 88 ? 10.589 -6.760 -20.321 1.00 97.25 88 ILE A C 1
ATOM 729 O O . ILE A 1 88 ? 10.876 -6.243 -21.398 1.00 97.25 88 ILE A O 1
ATOM 733 N N . LEU A 1 89 ? 11.198 -6.422 -19.182 1.00 95.88 89 LEU A N 1
ATOM 734 C CA . LEU A 1 89 ? 12.155 -5.319 -19.063 1.00 95.88 89 LEU A CA 1
ATOM 735 C C . LEU A 1 89 ? 13.595 -5.714 -19.420 1.00 95.88 89 LEU A C 1
ATOM 737 O O . LEU A 1 89 ? 14.500 -4.890 -19.301 1.00 95.88 89 LEU A O 1
ATOM 741 N N . LYS A 1 90 ? 13.828 -6.968 -19.834 1.00 96.69 90 LYS A N 1
ATOM 742 C CA . LYS A 1 90 ? 15.157 -7.522 -20.153 1.00 96.69 90 LYS A CA 1
ATOM 743 C C . LYS A 1 90 ? 16.177 -7.303 -19.021 1.00 96.69 90 LYS A C 1
ATOM 745 O O . LYS A 1 90 ? 17.337 -6.967 -19.257 1.00 96.69 90 LYS A O 1
ATOM 750 N N . LYS A 1 91 ? 15.742 -7.494 -17.771 1.00 95.19 91 LYS A N 1
ATOM 751 C CA . LYS A 1 91 ? 16.562 -7.408 -16.548 1.00 95.19 91 LYS A CA 1
ATOM 752 C C . LYS A 1 91 ? 16.531 -8.752 -15.815 1.00 95.19 91 LYS A C 1
ATOM 754 O O . LYS A 1 91 ? 15.700 -9.608 -16.085 1.00 95.19 91 LYS A O 1
ATOM 759 N N . ASN A 1 92 ? 17.433 -8.959 -14.862 1.00 96.12 92 ASN A N 1
ATOM 760 C CA . ASN A 1 92 ? 17.397 -10.134 -13.989 1.00 96.12 92 ASN A CA 1
ATOM 761 C C . ASN A 1 92 ? 16.345 -9.975 -12.876 1.00 96.12 92 ASN A C 1
ATOM 763 O O . ASN A 1 92 ? 16.155 -8.889 -12.322 1.00 96.12 92 ASN A O 1
ATOM 767 N N . GLN A 1 93 ? 15.701 -11.084 -12.500 1.00 96.38 93 GLN A N 1
ATOM 768 C CA . GLN A 1 93 ? 14.633 -11.097 -11.492 1.00 96.38 93 GLN A CA 1
ATOM 769 C C . GLN A 1 93 ? 15.098 -10.563 -10.129 1.00 96.38 93 GLN A C 1
ATOM 771 O O . GLN A 1 93 ? 14.367 -9.804 -9.499 1.00 96.38 93 GLN A O 1
ATOM 776 N N . SER A 1 94 ? 16.340 -10.828 -9.714 1.00 97.62 94 SER A N 1
ATOM 777 C CA . SER A 1 94 ? 16.889 -10.257 -8.475 1.00 97.62 94 SER A CA 1
ATOM 778 C C . SER A 1 94 ? 17.014 -8.726 -8.514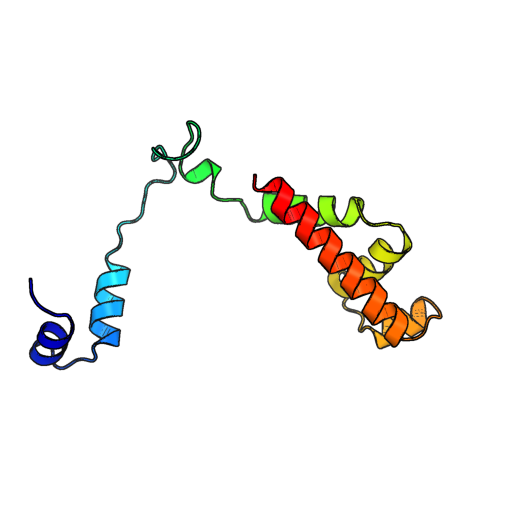 1.00 97.62 94 SER A C 1
ATOM 780 O O . SER A 1 94 ? 16.822 -8.076 -7.489 1.00 97.62 94 SER A O 1
ATOM 782 N N . LYS A 1 95 ? 17.308 -8.119 -9.675 1.00 95.88 95 LYS A N 1
ATOM 783 C CA . LYS A 1 95 ? 17.323 -6.651 -9.813 1.00 95.88 95 LYS A CA 1
ATOM 784 C C . LYS A 1 95 ? 15.911 -6.088 -9.790 1.00 95.88 95 LYS A C 1
ATOM 786 O O . LYS A 1 95 ? 15.703 -5.101 -9.096 1.00 95.88 95 LYS A O 1
ATOM 791 N N . ILE A 1 96 ? 14.957 -6.737 -10.463 1.00 98.00 96 ILE A N 1
ATOM 792 C CA . ILE A 1 96 ? 13.536 -6.363 -10.381 1.00 98.00 96 ILE A CA 1
ATOM 793 C C . ILE A 1 96 ? 13.054 -6.399 -8.932 1.00 98.00 96 ILE A C 1
ATOM 795 O O . ILE A 1 96 ? 12.486 -5.420 -8.471 1.00 98.00 96 ILE A O 1
ATOM 799 N N . SER A 1 97 ? 13.361 -7.465 -8.189 1.00 97.56 97 SER A N 1
ATOM 800 C CA . SER A 1 97 ? 13.003 -7.584 -6.772 1.00 97.56 97 SER A CA 1
ATOM 801 C C . SER A 1 97 ? 13.572 -6.440 -5.924 1.00 97.56 97 SER A C 1
ATOM 803 O O . SER A 1 97 ? 12.846 -5.837 -5.136 1.00 97.56 97 SER A O 1
ATOM 805 N N . ARG A 1 98 ? 14.852 -6.084 -6.111 1.00 97.44 98 ARG A N 1
ATOM 806 C CA . ARG A 1 98 ? 15.464 -4.948 -5.399 1.00 97.44 98 ARG A CA 1
ATOM 807 C C . ARG A 1 98 ? 14.815 -3.617 -5.776 1.00 97.44 98 ARG A C 1
ATOM 809 O O . ARG A 1 98 ? 14.568 -2.797 -4.900 1.00 97.44 98 ARG A O 1
ATOM 816 N N . MET A 1 99 ? 14.564 -3.392 -7.063 1.00 96.88 99 MET A N 1
ATOM 817 C CA . MET A 1 99 ? 13.956 -2.153 -7.552 1.00 96.88 99 MET A CA 1
ATOM 818 C C . MET A 1 99 ? 12.519 -1.998 -7.057 1.00 96.88 99 MET A C 1
ATOM 820 O O . MET A 1 99 ? 12.179 -0.944 -6.538 1.00 96.88 99 MET A O 1
ATOM 824 N N . GLU A 1 100 ? 11.720 -3.060 -7.123 1.00 97.69 100 GLU A N 1
ATOM 825 C CA . GLU A 1 100 ? 10.374 -3.096 -6.554 1.00 97.69 100 GLU A CA 1
ATOM 826 C C . GLU A 1 100 ? 10.395 -2.816 -5.049 1.00 97.69 100 GLU A C 1
ATOM 828 O O . GLU A 1 100 ? 9.634 -1.982 -4.573 1.00 97.69 100 GLU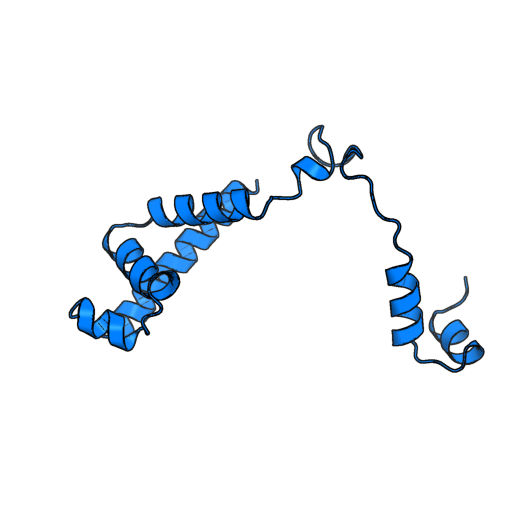 A O 1
ATOM 833 N N . GLY A 1 101 ? 11.298 -3.454 -4.296 1.00 97.50 101 GLY A N 1
ATOM 834 C CA . GLY A 1 101 ? 11.424 -3.207 -2.859 1.00 97.50 101 GLY A CA 1
ATOM 835 C C . GLY A 1 101 ? 11.730 -1.740 -2.533 1.00 97.50 101 GLY A C 1
ATOM 836 O O . GLY A 1 101 ? 11.148 -1.183 -1.603 1.00 97.50 101 GLY A O 1
ATOM 837 N N . ARG A 1 102 ? 12.597 -1.087 -3.321 1.00 96.81 102 ARG A N 1
ATOM 838 C CA . ARG A 1 102 ? 12.879 0.353 -3.180 1.00 96.81 102 ARG A CA 1
ATOM 839 C C . ARG A 1 102 ? 11.668 1.214 -3.532 1.00 96.81 102 ARG A C 1
ATOM 841 O O . ARG A 1 102 ? 11.342 2.110 -2.756 1.00 96.81 102 ARG A O 1
ATOM 848 N N . ALA A 1 103 ? 10.980 0.903 -4.629 1.00 97.44 103 ALA A N 1
ATOM 849 C CA . ALA A 1 103 ? 9.772 1.604 -5.049 1.00 97.44 103 ALA A CA 1
ATOM 850 C C . ALA A 1 103 ? 8.683 1.535 -3.965 1.00 97.44 103 ALA A C 1
ATOM 852 O O . ALA A 1 103 ? 8.164 2.564 -3.543 1.00 97.44 103 ALA A O 1
ATOM 853 N N . LEU A 1 104 ? 8.409 0.344 -3.421 1.00 97.31 104 LEU A N 1
ATOM 854 C CA . LEU A 1 104 ? 7.441 0.154 -2.335 1.00 97.31 104 LEU A CA 1
ATOM 855 C C . LEU A 1 104 ? 7.843 0.900 -1.058 1.00 97.31 104 LEU A C 1
ATOM 857 O O . LEU A 1 104 ? 6.995 1.501 -0.400 1.00 97.31 104 LEU A O 1
ATOM 861 N N . ALA A 1 105 ? 9.132 0.897 -0.704 1.00 96.44 105 ALA A N 1
ATOM 862 C CA . ALA A 1 105 ? 9.623 1.651 0.446 1.00 96.44 105 ALA A CA 1
ATOM 863 C C . ALA A 1 105 ? 9.443 3.167 0.258 1.00 96.44 105 ALA A C 1
ATOM 865 O O . ALA A 1 105 ? 9.086 3.861 1.210 1.00 96.44 105 ALA A O 1
ATOM 866 N N . LYS A 1 106 ? 9.655 3.679 -0.960 1.00 95.56 106 LYS A N 1
ATOM 867 C CA . LYS A 1 106 ? 9.431 5.087 -1.309 1.00 95.56 106 LYS A CA 1
ATOM 868 C C . LYS A 1 106 ? 7.944 5.444 -1.268 1.00 95.56 106 LYS A C 1
ATOM 870 O O . LYS A 1 106 ? 7.587 6.401 -0.588 1.00 95.56 106 LYS A O 1
ATOM 875 N N . MET A 1 107 ? 7.081 4.627 -1.878 1.00 95.50 107 MET A N 1
ATOM 876 C CA . MET A 1 107 ? 5.623 4.794 -1.805 1.00 95.50 107 MET A CA 1
ATOM 877 C C . MET A 1 107 ? 5.129 4.809 -0.357 1.00 95.50 107 MET A C 1
ATOM 879 O O . MET A 1 107 ? 4.339 5.670 0.011 1.00 95.50 107 MET A O 1
ATOM 883 N N . ARG A 1 108 ? 5.631 3.902 0.494 1.00 94.50 108 ARG A N 1
ATOM 884 C CA . ARG A 1 108 ? 5.267 3.864 1.917 1.00 94.50 108 ARG A CA 1
ATOM 885 C C . ARG A 1 108 ? 5.610 5.171 2.631 1.00 94.50 108 ARG A C 1
ATOM 887 O O . ARG A 1 108 ? 4.803 5.637 3.424 1.00 94.50 108 ARG A O 1
ATOM 894 N N . LYS A 1 109 ? 6.779 5.759 2.360 1.00 93.19 109 LYS A N 1
ATOM 895 C CA . LYS A 1 109 ? 7.165 7.051 2.948 1.00 93.19 109 LYS A CA 1
ATOM 896 C C . LYS A 1 109 ? 6.221 8.172 2.514 1.00 93.19 109 LYS A C 1
ATOM 898 O O . LYS A 1 109 ? 5.757 8.896 3.379 1.00 93.19 109 LYS A O 1
ATOM 903 N N . ILE A 1 110 ? 5.905 8.257 1.219 1.00 90.69 110 ILE A N 1
ATOM 904 C CA . ILE A 1 110 ? 4.996 9.277 0.665 1.00 90.69 110 ILE A CA 1
ATOM 905 C C . ILE A 1 110 ? 3.596 9.157 1.277 1.00 90.69 110 ILE A C 1
ATOM 907 O O . ILE A 1 110 ? 2.988 10.154 1.650 1.00 90.69 110 ILE A O 1
ATOM 911 N N . LEU A 1 111 ? 3.086 7.930 1.399 1.00 88.69 111 LEU A N 1
ATOM 912 C CA . LEU A 1 111 ? 1.758 7.685 1.960 1.00 88.69 111 LEU A CA 1
ATOM 913 C C . LEU A 1 111 ? 1.684 8.018 3.452 1.00 88.69 111 LEU A C 1
ATOM 915 O O . LEU A 1 111 ? 0.660 8.521 3.892 1.00 88.69 111 LEU A O 1
ATOM 919 N N . LEU A 1 112 ? 2.752 7.763 4.215 1.00 85.56 112 LEU A N 1
ATOM 920 C CA . LEU A 1 112 ? 2.803 8.101 5.640 1.00 85.56 112 LEU A CA 1
ATOM 921 C C . LEU A 1 112 ? 3.006 9.603 5.873 1.00 85.56 112 LEU A C 1
ATOM 923 O O . LEU A 1 112 ? 2.395 10.148 6.777 1.00 85.56 112 LEU A O 1
ATOM 927 N N . SER A 1 113 ? 3.793 10.290 5.039 1.00 80.06 113 SER A N 1
ATOM 928 C CA . SER A 1 113 ? 3.976 11.745 5.156 1.00 80.06 113 SER A CA 1
ATOM 929 C C . SER A 1 113 ? 2.752 12.562 4.735 1.00 80.06 113 SER A C 1
ATOM 931 O O . SER A 1 113 ? 2.728 13.759 4.965 1.00 80.06 113 SER A O 1
ATOM 933 N N . LYS A 1 114 ? 1.768 11.950 4.061 1.00 64.50 114 LYS A N 1
ATOM 934 C CA . LYS A 1 114 ? 0.475 12.578 3.727 1.00 64.50 114 LYS A CA 1
ATOM 935 C C . LYS A 1 114 ? -0.597 12.356 4.812 1.00 64.50 114 LYS A C 1
ATOM 937 O O . LYS A 1 114 ? -1.739 12.754 4.604 1.00 64.50 114 LYS A O 1
ATOM 942 N N . GLN A 1 115 ? -0.265 11.646 5.894 1.00 56.59 115 GLN A N 1
ATOM 943 C CA . GLN A 1 115 ? -1.156 11.388 7.036 1.00 56.59 115 GLN A CA 1
ATOM 944 C C . GLN A 1 115 ? -0.842 12.278 8.252 1.00 56.59 115 GLN A C 1
ATOM 946 O O . GLN A 1 115 ? -1.560 12.191 9.245 1.00 56.59 115 GLN A O 1
ATOM 951 N N . GLU A 1 116 ? 0.220 13.083 8.166 1.00 45.69 116 GLU A N 1
ATOM 952 C CA . GLU A 1 116 ? 0.571 14.173 9.088 1.00 45.69 116 GLU A CA 1
ATOM 953 C C . GLU A 1 116 ? 0.081 15.505 8.512 1.00 45.69 116 GLU A C 1
ATOM 955 O O . GLU A 1 116 ? -0.333 16.358 9.322 1.00 45.69 116 GLU A O 1
#

Sequence (116 aa):
EQNLEEIARTLNTSRENVFTAYTFQEQVLSLDQEVAHHEDGKLLDFVSTRQERRSQVMDAVEDLDSEEREIIQLRYFKNYTQAEVAKILKKNQSKISRMEGRALAKMRKILLSKQE

pLDDT: mean 86.49, std 12.46, range [45.69, 98.06]

Radius of gyration: 23.22 Å; chains: 1; bounding box: 40×42×60 Å

Secondary structure (DSSP, 8-state):
---HHHHHHHTTS-HHHHHHHHHTT-----TT-B-TTSSS-BGGGGS--HHHHHHHHHHHHHTS-HHHHHHHIIIIIS---HHHHHHHTTS-HHHHHHHHHHHHHHHHHHHHHT--

Foldseek 3Di:
DDDLVNVCVVVVHDSVVSVVVVVVPDDDDDQQDFDPPDDTDGVVVLDDDPVNVVVLLVVLLVPDDPVLSVLCCCCPVVPDDLCVVCVVVVHDSVVSVVSPVVSVVSSVVSSVVVSD